Protein AF-X1HCE8-F1 (afdb_monomer_lite)

Secondary structure (DSSP, 8-state):
--TTPPPSEEEE--S---TTTS-HHHHHHB---S-TTHHHHSSSPPP-EEEE-S----HHHHHHHHHHHHHHTT---SS-HHHHHHHHHHHHHHHHHHHHTS---SS-SS--PPTT------

pLDDT: mean 83.33, std 13.81, range [39.16, 98.44]

InterPro domains:
  IPR004104 Gfo/Idh/MocA-like oxidoreductase, C-terminal [PF02894] (58-106)

Organism: NCBI:txid412755

Sequence (122 aa):
TTPFQTAPLAVFTDKDYNAEDLPRIIRDYRYPQLFWAEDLVNRPVSKRWVPIYPPRESNYARMIKHFVGCILEDKEPRVTGEDGAKAVEVMCAVFKSMETGGWVDLPLKEEVVPPYYEPQGR

Structure (mmCIF, N/CA/C/O backbone):
data_AF-X1HCE8-F1
#
_entry.id   AF-X1HCE8-F1
#
loop_
_atom_site.group_PDB
_atom_site.id
_atom_site.type_symbol
_atom_site.label_atom_id
_atom_site.label_alt_id
_atom_site.label_comp_id
_atom_site.label_asym_id
_atom_site.label_entity_id
_atom_site.label_seq_id
_atom_site.pdbx_PDB_ins_code
_atom_site.Cartn_x
_atom_site.Cartn_y
_atom_site.Cartn_z
_atom_site.occupancy
_atom_site.B_iso_or_equiv
_atom_site.auth_seq_id
_atom_site.auth_comp_id
_atom_site.auth_asym_id
_atom_site.auth_atom_id
_atom_site.pdbx_PDB_model_num
ATOM 1 N N . THR A 1 1 ? 15.832 -2.860 0.629 1.00 45.16 1 THR A N 1
ATOM 2 C CA . THR A 1 1 ? 16.750 -1.753 0.286 1.00 45.16 1 THR A CA 1
ATOM 3 C C . THR A 1 1 ? 16.163 -0.471 0.832 1.00 45.16 1 THR A C 1
ATOM 5 O O . THR A 1 1 ? 15.054 -0.126 0.439 1.00 45.16 1 THR A O 1
ATOM 8 N N . THR A 1 2 ? 16.814 0.157 1.808 1.00 39.16 2 THR A N 1
ATOM 9 C CA . THR A 1 2 ? 16.287 1.332 2.525 1.00 39.16 2 THR A CA 1
ATOM 10 C C . THR A 1 2 ? 16.431 2.610 1.679 1.00 39.16 2 THR A C 1
ATOM 12 O O . THR A 1 2 ? 17.251 2.645 0.756 1.00 39.16 2 THR A O 1
ATOM 15 N N . PRO A 1 3 ? 15.637 3.663 1.947 1.00 47.31 3 PRO A N 1
ATOM 16 C CA . PRO A 1 3 ? 15.737 4.944 1.237 1.00 47.31 3 PRO A CA 1
ATOM 17 C C . PRO A 1 3 ? 17.022 5.734 1.550 1.00 47.31 3 PRO A C 1
ATOM 19 O O . PRO A 1 3 ? 17.333 6.677 0.835 1.00 47.31 3 PRO A O 1
ATOM 22 N N . PHE A 1 4 ? 17.793 5.330 2.566 1.00 54.59 4 PHE A N 1
ATOM 23 C CA . PHE A 1 4 ? 19.035 5.993 2.994 1.00 54.59 4 PHE A CA 1
ATOM 24 C C . PHE A 1 4 ? 20.310 5.388 2.395 1.00 54.59 4 PHE A C 1
ATOM 26 O O . PHE A 1 4 ? 21.416 5.724 2.810 1.00 54.59 4 PHE A O 1
ATOM 33 N N . GLN A 1 5 ? 20.181 4.458 1.450 1.00 63.84 5 GLN A N 1
ATOM 34 C CA . GLN A 1 5 ? 21.347 3.859 0.819 1.00 63.84 5 GLN A CA 1
ATOM 35 C C . GLN A 1 5 ? 22.016 4.873 -0.120 1.00 63.84 5 GLN A C 1
ATOM 37 O O . GLN A 1 5 ? 21.353 5.472 -0.973 1.00 63.84 5 GLN A O 1
ATOM 42 N N . THR A 1 6 ? 23.329 5.057 0.025 1.00 62.12 6 THR A N 1
ATOM 43 C CA . THR A 1 6 ? 24.131 5.890 -0.877 1.00 62.12 6 THR A CA 1
ATOM 44 C C . THR A 1 6 ? 24.023 5.360 -2.307 1.00 62.12 6 THR A C 1
ATOM 46 O O . THR A 1 6 ? 24.058 4.149 -2.543 1.00 62.12 6 THR A O 1
ATOM 49 N N . ALA A 1 7 ? 23.841 6.263 -3.274 1.00 67.06 7 ALA A N 1
ATOM 50 C CA . ALA A 1 7 ? 23.871 5.886 -4.680 1.00 67.06 7 ALA A CA 1
ATOM 51 C C . ALA A 1 7 ? 25.314 5.488 -5.040 1.00 67.06 7 ALA A C 1
ATOM 53 O O . ALA A 1 7 ? 26.214 6.308 -4.861 1.00 67.06 7 ALA A O 1
ATOM 54 N N . PRO A 1 8 ? 25.565 4.264 -5.534 1.00 71.62 8 PRO A N 1
ATOM 55 C CA . PRO A 1 8 ? 26.919 3.831 -5.880 1.00 71.62 8 PRO A CA 1
ATOM 56 C C . PRO A 1 8 ? 27.478 4.567 -7.109 1.00 71.62 8 PRO A C 1
ATOM 58 O O . PRO A 1 8 ? 28.684 4.549 -7.334 1.00 71.62 8 PRO A O 1
ATOM 61 N N . LEU A 1 9 ? 26.608 5.194 -7.911 1.00 80.31 9 LEU A N 1
ATOM 62 C CA . LEU A 1 9 ? 26.947 5.888 -9.149 1.00 80.31 9 LEU A CA 1
ATOM 63 C C . LEU A 1 9 ? 25.957 7.033 -9.407 1.00 80.31 9 LEU A C 1
ATOM 65 O O . LEU A 1 9 ? 24.759 6.885 -9.162 1.00 80.31 9 LEU A O 1
ATOM 69 N N . ALA A 1 10 ? 26.441 8.143 -9.963 1.00 85.69 10 ALA A N 1
ATOM 70 C CA . ALA A 1 10 ? 25.609 9.209 -10.511 1.00 85.69 10 ALA A CA 1
ATOM 71 C C . ALA A 1 10 ? 26.096 9.594 -11.914 1.00 85.69 10 ALA A C 1
ATOM 73 O O . ALA A 1 10 ? 27.299 9.624 -12.170 1.00 85.69 10 ALA A O 1
ATOM 74 N N . VAL A 1 11 ? 25.159 9.885 -12.816 1.00 85.44 11 VAL A N 1
ATOM 75 C CA . VAL A 1 11 ? 25.440 10.287 -14.203 1.00 85.44 11 VAL A CA 1
ATOM 76 C C . VAL A 1 11 ? 24.829 11.658 -14.453 1.00 85.44 11 VAL A C 1
ATOM 78 O O . VAL A 1 11 ? 23.671 11.882 -14.114 1.00 85.44 11 VAL A O 1
ATOM 81 N N . PHE A 1 12 ? 25.588 12.574 -15.049 1.00 86.69 12 PHE A N 1
ATOM 82 C CA . PHE A 1 12 ? 25.063 13.873 -15.463 1.00 86.69 12 PHE A CA 1
ATOM 83 C C . PHE A 1 12 ? 24.475 13.794 -16.877 1.00 86.69 12 PHE A C 1
ATOM 85 O O . PHE A 1 12 ? 25.141 13.328 -17.804 1.00 86.69 12 PHE A O 1
ATOM 92 N N . THR A 1 13 ? 23.234 14.248 -17.055 1.00 84.31 13 THR A N 1
ATOM 93 C CA . THR A 1 13 ? 22.576 14.304 -18.369 1.00 84.31 13 THR A CA 1
ATOM 94 C C . THR A 1 13 ? 22.635 15.717 -18.941 1.00 84.31 13 THR A C 1
ATOM 96 O O . THR A 1 13 ? 21.830 16.565 -18.571 1.00 84.31 13 THR A O 1
ATOM 99 N N . ASP A 1 14 ? 23.568 15.964 -19.861 1.00 87.19 14 ASP A N 1
ATOM 100 C CA . ASP A 1 14 ? 23.731 17.282 -20.503 1.00 87.19 14 ASP A CA 1
ATOM 101 C C . ASP A 1 14 ? 22.937 17.441 -21.815 1.00 87.19 14 ASP A C 1
ATOM 103 O O . ASP A 1 14 ? 22.777 18.537 -22.351 1.00 87.19 14 ASP A O 1
ATOM 107 N N . LYS A 1 15 ? 22.411 16.335 -22.349 1.00 86.75 15 LYS A N 1
ATOM 108 C CA . LYS A 1 15 ? 21.614 16.340 -23.579 1.00 86.75 15 LYS A CA 1
ATOM 109 C C . LYS A 1 15 ? 20.138 16.564 -23.278 1.00 86.75 15 LYS A C 1
ATOM 111 O O . LYS A 1 15 ? 19.645 16.163 -22.225 1.00 86.75 15 LYS A O 1
ATOM 116 N N . ASP A 1 16 ? 19.446 17.142 -24.250 1.00 89.25 16 ASP A N 1
ATOM 117 C CA . ASP A 1 16 ? 18.006 17.358 -24.192 1.00 89.25 16 ASP A CA 1
ATOM 118 C C . ASP A 1 16 ? 17.292 16.036 -24.505 1.00 89.25 16 ASP A C 1
ATOM 120 O O . ASP A 1 16 ? 17.143 15.649 -25.663 1.00 89.25 16 ASP A O 1
ATOM 124 N N . TYR A 1 17 ? 16.909 15.308 -23.456 1.00 85.44 17 TYR A N 1
ATOM 125 C CA . TYR A 1 17 ? 16.118 14.080 -23.560 1.00 85.44 17 TYR A CA 1
ATOM 126 C C . TYR A 1 17 ? 14.652 14.357 -23.223 1.00 85.44 17 TYR A C 1
ATOM 128 O O . TYR A 1 17 ? 14.362 15.149 -22.328 1.00 85.44 17 TYR A O 1
ATOM 136 N N . ASN A 1 18 ? 13.723 13.650 -23.866 1.00 85.62 18 ASN A N 1
ATOM 137 C CA . ASN A 1 18 ? 12.390 13.438 -23.297 1.00 85.62 18 ASN A CA 1
ATOM 138 C C . ASN A 1 18 ? 12.393 12.176 -22.425 1.00 85.62 18 ASN A C 1
ATOM 140 O O . ASN A 1 18 ? 13.322 11.367 -22.493 1.00 85.62 18 ASN A O 1
ATOM 144 N N . ALA A 1 19 ? 11.357 11.987 -21.605 1.00 79.56 19 ALA A N 1
ATOM 145 C CA . ALA A 1 19 ? 11.251 10.829 -20.717 1.00 79.56 19 ALA A CA 1
ATOM 146 C C . ALA A 1 19 ? 11.320 9.488 -21.474 1.00 79.56 19 ALA A C 1
ATOM 148 O O . ALA A 1 19 ? 11.873 8.510 -20.964 1.00 79.56 19 ALA A O 1
ATOM 149 N N . GLU A 1 20 ? 10.785 9.455 -22.694 1.00 82.62 20 GLU A N 1
ATOM 150 C CA . GLU A 1 20 ? 10.738 8.291 -23.576 1.00 82.62 20 GLU A CA 1
ATOM 151 C C . GLU A 1 20 ? 12.102 7.995 -24.224 1.00 82.62 20 GLU A C 1
ATOM 153 O O . GLU A 1 20 ? 12.461 6.828 -24.400 1.00 82.62 20 GLU A O 1
ATOM 158 N N . ASP A 1 21 ? 12.877 9.048 -24.503 1.00 87.31 21 ASP A N 1
ATOM 159 C CA . ASP A 1 21 ? 14.168 9.003 -25.205 1.00 87.31 21 ASP A CA 1
ATOM 160 C C . ASP A 1 21 ? 15.363 8.768 -24.265 1.00 87.31 21 ASP A C 1
ATOM 162 O O . ASP A 1 21 ? 16.504 8.611 -24.711 1.00 87.31 21 ASP A O 1
ATOM 166 N N . LEU A 1 22 ? 15.127 8.760 -22.949 1.00 84.81 22 LEU A N 1
ATOM 167 C CA . LEU A 1 22 ? 16.177 8.541 -21.962 1.00 84.81 22 LEU A CA 1
ATOM 168 C C . LEU A 1 22 ? 16.860 7.179 -22.174 1.00 84.81 22 LEU A C 1
ATOM 170 O O . LEU A 1 22 ? 16.181 6.157 -22.333 1.00 84.81 22 LEU A O 1
ATOM 174 N N . PRO A 1 23 ? 18.205 7.115 -22.074 1.00 86.69 23 PRO A N 1
ATOM 175 C CA . PRO A 1 23 ? 18.916 5.847 -22.076 1.00 86.69 23 PRO A CA 1
ATOM 176 C C . PRO A 1 23 ? 18.318 4.899 -21.040 1.00 86.69 23 PRO A C 1
ATOM 178 O O . PRO A 1 23 ? 18.074 5.297 -19.899 1.00 86.69 23 PRO A O 1
ATOM 181 N N . ARG A 1 24 ? 18.124 3.631 -21.419 1.00 82.19 24 ARG A N 1
ATOM 182 C CA . ARG A 1 24 ? 17.441 2.624 -20.591 1.00 82.19 24 ARG A CA 1
ATOM 183 C C . ARG A 1 24 ? 17.958 2.574 -19.152 1.00 82.19 24 ARG A C 1
ATOM 185 O O . ARG A 1 24 ? 17.166 2.485 -18.224 1.00 82.19 24 ARG A O 1
ATOM 192 N N . ILE A 1 25 ? 19.276 2.670 -18.967 1.00 81.81 25 ILE A N 1
ATOM 193 C CA . ILE A 1 25 ? 19.880 2.687 -17.633 1.00 81.81 25 ILE A CA 1
ATOM 194 C C . ILE A 1 25 ? 19.397 3.879 -16.802 1.00 81.81 25 ILE A C 1
ATOM 196 O O . ILE A 1 25 ? 19.075 3.712 -15.643 1.00 81.81 25 ILE A O 1
ATOM 200 N N . ILE A 1 26 ? 19.262 5.069 -17.379 1.00 81.50 26 ILE A N 1
ATOM 201 C CA . ILE A 1 26 ? 18.779 6.246 -16.651 1.00 81.50 26 ILE A CA 1
ATOM 202 C C . ILE A 1 26 ? 17.276 6.123 -16.408 1.00 81.50 26 ILE A C 1
ATOM 204 O O . ILE A 1 26 ? 16.816 6.379 -15.302 1.00 81.50 26 ILE A O 1
ATOM 208 N N . ARG A 1 27 ? 16.511 5.676 -17.407 1.00 78.50 27 ARG A N 1
ATOM 209 C CA . ARG A 1 27 ? 15.056 5.517 -17.304 1.00 78.50 27 ARG A CA 1
ATOM 210 C C . ARG A 1 27 ? 14.642 4.498 -16.237 1.00 78.50 27 ARG A C 1
ATOM 212 O O . ARG A 1 27 ? 13.761 4.795 -15.438 1.00 78.50 27 ARG A O 1
ATOM 219 N N . ASP A 1 28 ? 15.285 3.331 -16.205 1.00 76.50 28 ASP A N 1
ATOM 220 C CA . ASP A 1 28 ? 14.869 2.204 -15.361 1.00 76.50 28 ASP A CA 1
ATOM 221 C C . ASP A 1 28 ? 15.502 2.253 -13.939 1.00 76.50 28 ASP A C 1
ATOM 223 O O . ASP A 1 28 ? 15.006 1.598 -13.022 1.00 76.50 28 ASP A O 1
ATOM 227 N N . TYR A 1 29 ? 16.593 3.015 -13.736 1.00 72.94 29 TYR A N 1
ATOM 228 C CA . TYR A 1 29 ? 17.417 2.996 -12.504 1.00 72.94 29 TYR A CA 1
ATOM 229 C C . TYR A 1 29 ? 17.466 4.349 -11.768 1.00 72.94 29 TYR A C 1
ATOM 231 O O . TYR A 1 29 ? 18.146 4.483 -10.746 1.00 72.94 29 TYR A O 1
ATOM 239 N N . ARG A 1 30 ? 16.756 5.368 -12.263 1.00 71.56 30 ARG A N 1
ATOM 240 C CA . ARG A 1 30 ? 16.621 6.670 -11.596 1.00 71.56 30 ARG A CA 1
ATOM 241 C C . ARG A 1 30 ? 15.709 6.581 -10.376 1.00 71.56 30 ARG A C 1
ATOM 243 O O . ARG A 1 30 ? 14.620 6.016 -10.439 1.00 71.56 30 ARG A O 1
ATOM 250 N N . TYR A 1 31 ? 16.112 7.213 -9.277 1.00 63.53 31 TYR A N 1
ATOM 251 C CA . TYR A 1 31 ? 15.170 7.521 -8.199 1.00 63.53 31 TYR A CA 1
ATOM 252 C C . TYR A 1 31 ? 14.376 8.783 -8.573 1.00 63.53 31 TYR A C 1
ATOM 254 O O . TYR A 1 31 ? 14.998 9.752 -9.023 1.00 63.53 31 TYR A O 1
ATOM 262 N N . PRO A 1 32 ? 13.042 8.819 -8.402 1.00 58.84 32 PRO A N 1
ATOM 263 C CA . PRO A 1 32 ? 12.284 10.055 -8.550 1.00 58.84 32 PRO A CA 1
ATOM 264 C C . PRO A 1 32 ? 12.732 11.026 -7.453 1.00 58.84 32 PRO A C 1
ATOM 266 O O . PRO A 1 32 ? 12.413 10.854 -6.279 1.00 58.84 32 PRO A O 1
ATOM 269 N N . GLN A 1 33 ? 13.557 11.999 -7.828 1.00 56.19 33 GLN A N 1
ATOM 270 C CA . GLN A 1 33 ? 13.974 13.082 -6.946 1.00 56.19 33 GLN A CA 1
ATOM 271 C C . GLN A 1 33 ? 13.093 14.278 -7.275 1.00 56.19 33 GLN A C 1
ATOM 273 O O . GLN A 1 33 ? 13.245 14.843 -8.361 1.00 56.19 33 GLN A O 1
ATOM 278 N N . LEU A 1 34 ? 12.198 14.570 -6.323 1.00 52.47 34 LEU A N 1
ATOM 279 C CA . LEU A 1 34 ? 11.010 15.425 -6.413 1.00 52.47 34 LEU A CA 1
ATOM 280 C C . LEU A 1 34 ? 9.914 14.823 -7.304 1.00 52.47 34 LEU A C 1
ATOM 282 O O . LEU A 1 34 ? 10.189 14.014 -8.184 1.00 52.47 34 LEU A O 1
ATOM 286 N N . PHE A 1 35 ? 8.666 15.094 -6.919 1.00 53.19 35 PHE A N 1
ATOM 287 C CA . PHE A 1 35 ? 7.408 14.521 -7.408 1.00 53.19 35 PHE A CA 1
ATOM 288 C C . PHE A 1 35 ? 7.527 13.734 -8.736 1.00 53.19 35 PHE A C 1
ATOM 290 O O . PHE A 1 35 ? 7.820 14.314 -9.773 1.00 53.19 35 PHE A O 1
ATOM 297 N N . TRP A 1 36 ? 7.211 12.431 -8.698 1.00 55.44 36 TRP A N 1
ATOM 298 C CA . TRP A 1 36 ? 6.844 11.480 -9.771 1.00 55.44 36 TRP A CA 1
ATOM 299 C C . TRP A 1 36 ? 6.339 11.996 -11.142 1.00 55.44 36 TRP A C 1
ATOM 301 O O . TRP A 1 36 ? 6.348 11.220 -12.095 1.00 55.44 36 TRP A O 1
ATOM 311 N N . ALA A 1 37 ? 5.936 13.259 -11.277 1.00 62.25 37 ALA A N 1
ATOM 312 C CA . ALA A 1 37 ? 5.475 13.872 -12.513 1.00 62.25 37 ALA A CA 1
ATOM 313 C C . ALA A 1 37 ? 6.445 14.898 -13.134 1.00 62.25 37 ALA A C 1
ATOM 315 O O . ALA A 1 37 ? 6.242 15.249 -14.288 1.00 62.25 37 ALA A O 1
ATOM 316 N N . GLU A 1 38 ? 7.491 15.383 -12.454 1.00 64.81 38 GLU A N 1
ATOM 317 C CA . GLU A 1 38 ? 8.310 16.494 -12.983 1.00 64.81 38 GLU A CA 1
ATOM 318 C C . GLU A 1 38 ? 8.952 16.183 -14.339 1.00 64.81 38 GLU A C 1
ATOM 320 O O . GLU A 1 38 ? 8.920 17.017 -15.239 1.00 64.81 38 GLU A O 1
ATOM 325 N N . ASP A 1 39 ? 9.490 14.979 -14.527 1.00 64.19 39 ASP A N 1
ATOM 326 C CA . ASP A 1 39 ? 10.098 14.589 -15.807 1.00 64.19 39 ASP A CA 1
ATOM 327 C C . ASP A 1 39 ? 9.068 14.129 -16.850 1.00 64.19 39 ASP A C 1
ATOM 329 O O . ASP A 1 39 ? 9.415 13.979 -18.015 1.00 64.19 39 ASP A O 1
ATOM 333 N N . LEU A 1 40 ? 7.816 13.884 -16.445 1.00 67.19 40 LEU A N 1
ATOM 334 C CA . LEU A 1 40 ? 6.705 13.643 -17.375 1.00 67.19 40 LEU A CA 1
ATOM 335 C C . LEU A 1 40 ? 6.103 14.965 -17.868 1.00 67.19 40 LEU A C 1
ATOM 337 O O . LEU A 1 40 ? 5.603 15.037 -18.989 1.00 67.19 40 LEU A O 1
ATOM 341 N N . VAL A 1 41 ? 6.158 15.998 -17.025 1.00 73.06 41 VAL A N 1
ATOM 342 C CA . VAL A 1 41 ? 5.625 17.338 -17.289 1.00 73.06 41 VAL A CA 1
ATOM 343 C C . VAL A 1 41 ? 6.626 18.184 -18.075 1.00 73.06 41 VAL A C 1
ATOM 345 O O . VAL A 1 41 ? 6.237 18.861 -19.024 1.00 73.06 41 V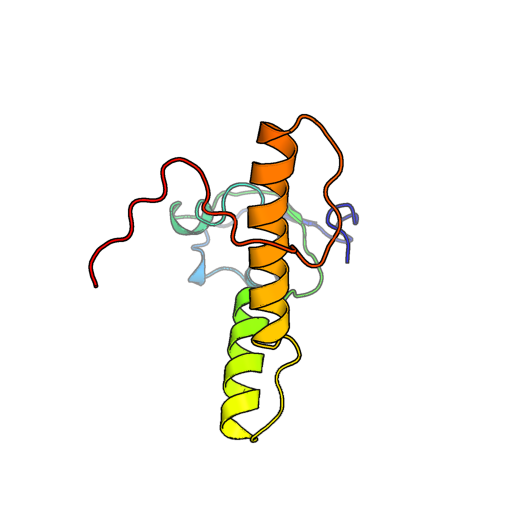AL A O 1
ATOM 348 N N . ASN A 1 42 ? 7.912 18.140 -17.717 1.00 76.31 42 ASN A N 1
ATOM 349 C CA . ASN A 1 42 ? 8.946 18.932 -18.380 1.00 76.31 42 ASN A CA 1
ATOM 350 C C . ASN A 1 42 ? 9.461 18.246 -19.649 1.00 76.31 42 ASN A C 1
ATOM 352 O O . ASN A 1 42 ? 9.844 17.076 -19.629 1.00 76.31 42 ASN A O 1
ATOM 356 N N . ARG A 1 43 ? 9.512 19.001 -20.751 1.00 82.56 43 ARG A N 1
ATOM 357 C CA . ARG A 1 43 ? 10.062 18.561 -22.040 1.00 82.56 43 ARG A CA 1
ATOM 358 C C . ARG A 1 43 ? 10.972 19.666 -22.606 1.00 82.56 43 ARG A C 1
ATOM 360 O O . ARG A 1 43 ? 10.440 20.718 -22.967 1.00 82.56 43 ARG A O 1
ATOM 367 N N . PRO A 1 44 ? 12.308 19.472 -22.680 1.00 84.81 44 PRO A N 1
ATOM 368 C CA . PRO A 1 44 ? 13.060 18.276 -22.276 1.00 84.81 44 PRO A CA 1
ATOM 369 C C . PRO A 1 44 ? 13.134 18.109 -20.748 1.00 84.81 44 PRO A C 1
ATOM 371 O O . PRO A 1 44 ? 12.882 19.046 -19.988 1.00 84.81 44 PRO A O 1
ATOM 374 N N . VAL A 1 45 ? 13.495 16.908 -20.293 1.00 85.31 45 VAL A N 1
ATOM 375 C CA . VAL A 1 45 ? 13.745 16.633 -18.870 1.00 85.31 45 VAL A CA 1
ATOM 376 C C . VAL A 1 45 ? 14.883 17.515 -18.352 1.00 85.31 45 VAL A C 1
ATOM 378 O O . VAL A 1 45 ? 15.797 17.884 -19.093 1.00 85.31 45 VAL A O 1
ATOM 381 N N . SER A 1 46 ? 14.849 17.856 -17.065 1.00 83.00 46 SER A N 1
ATOM 382 C CA . SER A 1 46 ? 15.852 18.744 -16.477 1.00 83.00 46 SER A CA 1
ATOM 383 C C . SER A 1 46 ? 17.255 18.126 -16.512 1.00 83.00 46 SER A C 1
ATOM 385 O O . SER A 1 46 ? 17.460 16.964 -16.151 1.00 83.00 46 SER A O 1
ATOM 387 N N . LYS A 1 47 ? 18.248 18.924 -16.923 1.00 87.00 47 LYS A N 1
ATOM 388 C CA . LYS A 1 47 ? 19.664 18.532 -16.890 1.00 87.00 47 LYS A CA 1
ATOM 389 C C . LYS A 1 47 ? 20.145 18.496 -15.447 1.00 87.00 47 LYS A C 1
ATOM 391 O O . LYS A 1 47 ? 20.109 19.513 -14.755 1.00 87.00 47 LYS A O 1
ATOM 396 N N . ARG A 1 48 ? 20.575 17.327 -14.974 1.00 80.62 48 ARG A N 1
ATOM 397 C CA . ARG A 1 48 ? 20.983 17.131 -13.577 1.00 80.62 48 ARG A CA 1
ATOM 398 C C . ARG A 1 48 ? 21.868 15.907 -13.394 1.00 80.62 48 ARG A C 1
ATOM 400 O O . ARG A 1 48 ? 21.980 15.055 -14.274 1.00 80.62 48 ARG A O 1
ATOM 407 N N . TRP A 1 49 ? 22.458 15.807 -12.206 1.00 84.25 49 TRP A N 1
ATOM 408 C CA . TRP A 1 49 ? 23.036 14.563 -11.712 1.00 84.25 49 TRP A CA 1
ATOM 409 C C . TRP A 1 49 ? 21.914 13.589 -11.354 1.00 84.25 49 TRP A C 1
ATOM 411 O O . TRP A 1 49 ? 21.098 13.865 -10.475 1.00 84.25 49 TRP A O 1
ATOM 421 N N . VAL A 1 50 ? 21.876 12.449 -12.037 1.00 82.06 50 VAL A N 1
ATOM 422 C CA . VAL A 1 50 ? 20.911 11.379 -11.792 1.00 82.06 50 VAL A CA 1
ATOM 423 C C . VAL A 1 50 ? 21.603 10.262 -11.013 1.00 82.06 50 VAL A C 1
ATOM 425 O O . VAL A 1 50 ? 22.486 9.600 -11.568 1.00 82.06 50 VAL A O 1
ATOM 428 N N . PRO A 1 51 ? 21.235 10.027 -9.741 1.00 81.19 51 PRO A N 1
ATOM 429 C CA . PRO A 1 51 ? 21.735 8.879 -9.003 1.00 81.19 51 PRO A CA 1
ATOM 430 C C . PRO A 1 51 ? 21.145 7.591 -9.589 1.00 81.19 51 PRO A C 1
ATOM 432 O O . PRO A 1 51 ? 19.934 7.487 -9.799 1.00 81.19 51 PRO A O 1
ATOM 435 N N . ILE A 1 52 ? 22.012 6.614 -9.838 1.00 79.00 52 ILE A N 1
ATOM 436 C CA . ILE A 1 52 ? 21.664 5.317 -10.413 1.00 79.00 52 ILE A CA 1
ATOM 437 C C . ILE A 1 52 ? 21.579 4.291 -9.285 1.00 79.00 52 ILE A C 1
ATOM 439 O O . ILE A 1 52 ? 22.560 4.012 -8.593 1.00 79.00 52 ILE A O 1
ATOM 443 N N . TYR A 1 53 ? 20.397 3.708 -9.115 1.00 72.25 53 TYR A N 1
ATOM 444 C CA . TYR A 1 53 ? 20.120 2.649 -8.148 1.00 72.25 53 TYR A CA 1
ATOM 445 C C . TYR A 1 53 ? 19.803 1.342 -8.869 1.00 72.25 53 TYR A C 1
ATOM 447 O O . TYR A 1 53 ? 19.184 1.396 -9.921 1.00 72.25 53 TYR A O 1
ATOM 455 N N . PRO A 1 54 ? 20.136 0.161 -8.314 1.00 69.75 54 PRO A N 1
ATOM 456 C CA . PRO A 1 54 ? 19.707 -1.118 -8.881 1.00 69.75 54 PRO A CA 1
ATOM 457 C C . PRO A 1 54 ? 18.213 -1.114 -9.237 1.00 69.75 54 PRO A C 1
ATOM 459 O O . PRO A 1 54 ? 17.432 -0.477 -8.519 1.00 69.75 54 PRO A O 1
ATOM 462 N N . PRO A 1 55 ? 17.816 -1.819 -10.311 1.00 68.12 55 PRO A N 1
ATOM 463 C CA . PRO A 1 55 ? 16.503 -1.651 -10.906 1.00 68.12 55 PRO A CA 1
ATOM 464 C C . PRO A 1 55 ? 15.448 -2.031 -9.874 1.00 68.12 55 PRO 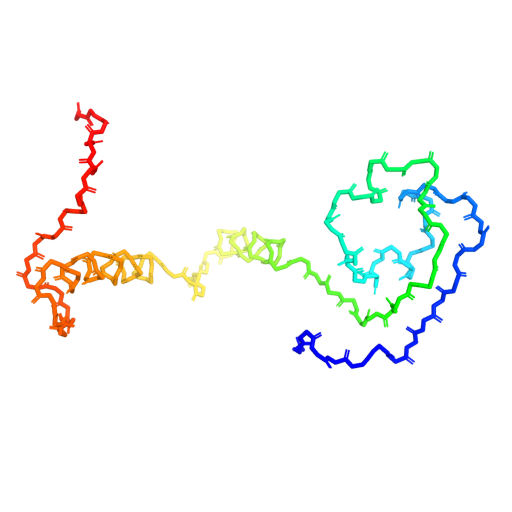A C 1
ATOM 466 O O . PRO A 1 55 ? 15.528 -3.084 -9.234 1.00 68.12 55 PRO A O 1
ATOM 469 N N . ARG A 1 56 ? 14.466 -1.151 -9.687 1.00 65.12 56 ARG A N 1
ATOM 470 C CA . ARG A 1 56 ? 13.334 -1.404 -8.799 1.00 65.12 56 ARG A CA 1
ATOM 471 C C . ARG A 1 56 ? 12.097 -1.544 -9.662 1.00 65.12 56 ARG A C 1
ATOM 473 O O . ARG A 1 56 ? 11.717 -0.619 -10.368 1.00 65.12 56 ARG A O 1
ATOM 480 N N . GLU A 1 57 ? 11.457 -2.700 -9.587 1.00 71.31 57 GLU A N 1
ATOM 481 C CA . GLU A 1 57 ? 10.086 -2.818 -10.066 1.00 71.31 57 GLU A CA 1
ATOM 482 C C . GLU A 1 57 ? 9.183 -1.968 -9.161 1.00 71.31 57 GLU A C 1
ATOM 484 O O . GLU A 1 57 ? 9.384 -1.915 -7.942 1.00 71.31 57 GLU A O 1
ATOM 489 N N . SER A 1 58 ? 8.192 -1.293 -9.747 1.00 76.38 58 SER A N 1
ATOM 490 C CA . SER A 1 58 ? 7.177 -0.585 -8.966 1.00 76.38 58 SER A CA 1
ATOM 491 C C . SER A 1 58 ? 6.512 -1.562 -7.996 1.00 76.38 58 SER A C 1
ATOM 493 O O . SER A 1 58 ? 6.036 -2.621 -8.404 1.00 76.38 58 SER A O 1
ATOM 495 N N . ASN A 1 59 ? 6.448 -1.202 -6.710 1.00 80.31 59 ASN A N 1
ATOM 496 C CA . ASN A 1 59 ? 5.771 -2.034 -5.713 1.00 80.31 59 ASN A CA 1
ATOM 497 C C . ASN A 1 59 ? 4.299 -2.269 -6.096 1.00 80.31 59 ASN A C 1
ATOM 499 O O . ASN A 1 59 ? 3.800 -3.373 -5.903 1.00 80.31 59 ASN A O 1
ATOM 503 N N . TYR A 1 60 ? 3.644 -1.273 -6.705 1.00 83.12 60 TYR A N 1
ATOM 504 C CA . TYR A 1 60 ? 2.278 -1.392 -7.218 1.00 83.12 60 TYR A CA 1
ATOM 505 C C . TYR A 1 60 ? 2.195 -2.348 -8.410 1.00 83.12 60 TYR A C 1
ATOM 507 O O . TYR A 1 60 ? 1.318 -3.205 -8.442 1.00 83.12 60 TYR A O 1
ATOM 515 N N . ALA A 1 61 ? 3.135 -2.263 -9.358 1.00 87.12 61 ALA A N 1
ATOM 516 C CA . ALA A 1 61 ? 3.175 -3.185 -10.494 1.00 87.12 61 ALA A CA 1
ATOM 517 C C . ALA A 1 61 ? 3.401 -4.631 -10.029 1.00 87.12 61 ALA A C 1
ATOM 519 O O . ALA A 1 61 ? 2.695 -5.537 -10.464 1.00 87.12 61 ALA A O 1
ATOM 520 N N . ARG A 1 62 ? 4.317 -4.839 -9.075 1.00 89.12 62 ARG A N 1
ATOM 521 C CA . ARG A 1 62 ? 4.573 -6.152 -8.474 1.00 89.12 62 ARG A CA 1
ATOM 522 C C . ARG A 1 62 ? 3.349 -6.691 -7.728 1.00 89.12 62 ARG A C 1
ATOM 524 O O . ARG A 1 62 ? 3.069 -7.883 -7.814 1.00 89.12 62 ARG A O 1
ATOM 531 N N . MET A 1 63 ? 2.617 -5.826 -7.025 1.00 92.81 63 MET A N 1
ATOM 532 C CA . MET A 1 63 ? 1.371 -6.178 -6.336 1.00 92.81 63 MET A CA 1
ATOM 533 C C . MET A 1 63 ? 0.284 -6.618 -7.325 1.00 92.81 63 MET A C 1
ATOM 535 O O . MET A 1 63 ? -0.302 -7.681 -7.145 1.00 92.81 63 MET A O 1
ATOM 539 N N . ILE A 1 64 ? 0.067 -5.859 -8.404 1.00 95.06 64 ILE A N 1
ATOM 540 C CA . ILE A 1 64 ? -0.903 -6.211 -9.453 1.00 95.06 64 ILE A CA 1
ATOM 541 C C . ILE A 1 64 ? -0.495 -7.511 -10.151 1.00 95.06 64 ILE A C 1
ATOM 543 O O . ILE A 1 64 ? -1.322 -8.401 -10.326 1.00 95.06 64 ILE A O 1
ATOM 547 N N . LYS A 1 65 ? 0.786 -7.665 -10.503 1.00 95.19 65 LYS A N 1
ATOM 548 C CA . LYS A 1 65 ? 1.309 -8.889 -11.124 1.00 95.19 65 LYS A CA 1
ATOM 549 C C . LYS A 1 65 ? 1.078 -10.114 -10.242 1.00 95.19 65 LYS A C 1
ATOM 551 O O . LYS A 1 65 ? 0.677 -11.157 -10.745 1.00 95.19 65 LYS A O 1
ATOM 556 N N . HIS A 1 66 ? 1.309 -9.984 -8.937 1.00 95.75 66 HIS A N 1
ATOM 557 C CA . HIS A 1 66 ? 1.015 -11.039 -7.976 1.00 95.75 66 HIS A CA 1
ATOM 558 C C . HIS A 1 66 ? -0.486 -11.356 -7.931 1.00 95.75 66 HIS A C 1
ATOM 560 O O . HIS A 1 66 ? -0.854 -12.520 -7.998 1.00 95.75 66 HIS A O 1
ATOM 566 N N . PHE A 1 67 ? -1.350 -10.342 -7.837 1.00 95.88 67 PHE A N 1
ATOM 567 C CA . PHE A 1 67 ? -2.806 -10.524 -7.834 1.00 95.88 67 PHE A CA 1
ATOM 568 C C . PHE A 1 67 ? -3.299 -11.277 -9.079 1.00 95.88 67 PHE A C 1
ATOM 570 O O . PHE A 1 67 ? -4.019 -12.264 -8.959 1.00 95.88 67 PHE A O 1
ATOM 577 N N . VAL A 1 68 ? -2.841 -10.870 -10.267 1.00 97.31 68 VAL A N 1
ATOM 578 C CA . VAL A 1 68 ? -3.155 -11.556 -11.529 1.00 97.31 68 VAL A CA 1
ATOM 579 C C . VAL A 1 68 ? -2.631 -12.994 -11.519 1.00 97.31 68 VAL A C 1
ATOM 581 O O . VAL A 1 68 ? -3.357 -13.903 -11.907 1.00 97.31 68 VAL A O 1
ATOM 584 N N . GLY A 1 69 ? -1.403 -13.217 -11.042 1.00 97.94 69 GLY A N 1
ATOM 585 C CA . GLY A 1 69 ? -0.829 -14.559 -10.911 1.00 97.94 69 GLY A CA 1
ATOM 586 C C . GLY A 1 69 ? -1.655 -15.474 -10.004 1.00 97.94 69 GLY A C 1
ATOM 587 O O . GLY A 1 69 ? -1.918 -16.611 -10.375 1.00 97.94 69 GLY A O 1
ATOM 588 N N . CYS A 1 70 ? -2.135 -14.969 -8.864 1.00 97.88 70 CYS A N 1
ATOM 589 C CA . CYS A 1 70 ? -3.022 -15.715 -7.968 1.00 97.88 70 CYS A CA 1
ATOM 590 C C . CYS A 1 70 ? -4.318 -16.159 -8.651 1.00 97.88 70 CYS A C 1
ATOM 592 O O . CYS A 1 70 ? -4.731 -17.295 -8.459 1.00 97.88 70 CYS A O 1
ATOM 594 N N . ILE A 1 71 ? -4.922 -15.299 -9.478 1.00 97.12 71 ILE A N 1
ATOM 595 C CA . ILE A 1 71 ? -6.139 -15.638 -10.231 1.00 97.12 71 ILE A CA 1
ATOM 596 C C . ILE A 1 71 ? -5.852 -16.698 -11.296 1.00 97.12 71 ILE A C 1
ATOM 598 O O . ILE A 1 71 ? -6.594 -17.666 -11.421 1.00 97.12 71 ILE A O 1
ATOM 602 N N . LEU A 1 72 ? -4.794 -16.505 -12.090 1.00 98.44 72 LEU A N 1
ATOM 603 C CA . LEU A 1 72 ? -4.479 -17.391 -13.214 1.00 98.44 72 LEU A CA 1
ATOM 604 C C . LEU A 1 72 ? -4.027 -18.782 -12.764 1.00 98.44 72 LEU A C 1
ATOM 606 O O . LEU A 1 72 ? -4.266 -19.760 -13.466 1.00 98.44 72 LEU A O 1
ATOM 610 N N . GLU A 1 73 ? -3.340 -18.855 -11.627 1.00 97.94 73 GLU A N 1
ATOM 611 C CA . GLU A 1 73 ? -2.723 -20.081 -11.117 1.00 97.94 73 GLU A CA 1
ATOM 612 C C . GLU A 1 73 ? -3.509 -20.705 -9.955 1.00 97.94 73 GLU A C 1
ATOM 614 O O . GLU A 1 73 ? -3.032 -21.678 -9.378 1.00 97.94 73 GLU A O 1
ATOM 619 N N . ASP A 1 74 ? -4.672 -20.143 -9.609 1.00 97.06 74 ASP A N 1
ATOM 620 C CA . ASP A 1 74 ? -5.507 -20.545 -8.468 1.00 97.06 74 ASP A CA 1
ATOM 621 C C . ASP A 1 74 ? -4.701 -20.666 -7.158 1.00 97.06 74 ASP A C 1
ATOM 623 O O . ASP A 1 74 ? -4.707 -21.678 -6.457 1.00 97.06 74 ASP A O 1
ATOM 627 N N . LYS A 1 75 ? -3.915 -19.622 -6.858 1.00 97.38 75 LYS A N 1
ATOM 628 C CA . LYS A 1 75 ? -3.048 -19.552 -5.671 1.00 97.38 75 LYS A CA 1
ATOM 629 C C . LYS A 1 75 ? -3.603 -18.595 -4.634 1.00 97.38 75 LYS A C 1
ATOM 631 O O . LYS A 1 75 ? -4.016 -17.482 -4.956 1.00 97.38 75 LYS A O 1
ATOM 636 N N . GLU A 1 76 ? -3.473 -18.975 -3.368 1.00 95.81 76 GLU A N 1
ATOM 637 C CA . GLU A 1 76 ? -3.803 -18.097 -2.251 1.00 95.81 76 GLU A CA 1
ATOM 638 C C . GLU A 1 76 ? -2.898 -16.851 -2.241 1.00 95.81 76 GLU A C 1
ATOM 640 O O . GLU A 1 76 ? -1.668 -16.967 -2.358 1.00 95.81 76 GLU A O 1
ATOM 645 N N . PRO A 1 77 ? -3.470 -15.637 -2.141 1.00 95.44 77 PRO A N 1
ATOM 646 C CA . PRO A 1 77 ? -2.674 -14.431 -2.145 1.00 95.44 77 PRO A CA 1
ATOM 647 C C . PRO A 1 77 ? -1.933 -14.234 -0.821 1.00 95.44 77 PRO A C 1
ATOM 649 O O . PRO A 1 77 ? -2.466 -14.471 0.254 1.00 95.44 77 PRO A O 1
ATOM 652 N N . ARG A 1 78 ? -0.710 -13.691 -0.889 1.00 93.25 78 ARG A N 1
ATOM 653 C CA . ARG A 1 78 ? 0.091 -13.338 0.299 1.00 93.25 78 ARG A CA 1
ATOM 654 C C . ARG A 1 78 ? -0.575 -12.339 1.249 1.00 93.25 78 ARG A C 1
ATOM 656 O O . ARG A 1 78 ? -0.152 -12.251 2.393 1.00 93.25 78 ARG A O 1
ATOM 663 N N . VAL A 1 79 ? -1.506 -11.536 0.739 1.00 93.19 79 VAL A N 1
ATOM 664 C CA . VAL A 1 79 ? -2.350 -10.630 1.522 1.00 93.19 79 VAL A CA 1
ATOM 665 C C . VAL A 1 79 ? -3.782 -11.052 1.247 1.00 93.19 79 VAL A C 1
ATOM 667 O O . VAL A 1 79 ? -4.221 -11.030 0.094 1.00 93.19 79 VAL A O 1
ATOM 670 N N . THR A 1 80 ? -4.469 -11.476 2.294 1.00 94.75 80 THR A N 1
ATOM 671 C CA . THR A 1 80 ? -5.812 -12.053 2.238 1.00 94.75 80 THR A CA 1
ATOM 672 C C . THR A 1 80 ? -6.876 -11.005 2.575 1.00 94.75 80 THR A C 1
ATOM 674 O O . THR A 1 80 ? -6.573 -9.879 2.975 1.00 94.75 80 THR A O 1
ATOM 677 N N . GLY A 1 81 ? -8.153 -11.377 2.445 1.00 93.06 81 GLY A N 1
ATOM 678 C CA . GLY A 1 81 ? -9.258 -10.537 2.920 1.00 93.06 81 GLY A CA 1
ATOM 679 C C . GLY A 1 81 ? -9.250 -10.332 4.442 1.00 93.06 81 GLY A C 1
ATOM 680 O O . GLY A 1 81 ? -9.654 -9.273 4.917 1.00 93.06 81 GLY A O 1
ATOM 681 N N . GLU A 1 82 ? -8.735 -11.303 5.204 1.00 95.69 82 GLU A N 1
ATOM 682 C CA . GLU A 1 82 ? -8.636 -11.223 6.666 1.00 95.69 82 GLU A CA 1
ATOM 683 C C . GLU A 1 82 ? -7.653 -10.131 7.107 1.00 95.69 82 GLU A C 1
ATOM 685 O O . GLU A 1 82 ? -7.928 -9.393 8.052 1.00 95.69 82 GLU A O 1
ATOM 690 N N . ASP A 1 83 ? -6.540 -9.966 6.386 1.00 96.31 83 ASP A N 1
ATOM 691 C CA . ASP A 1 83 ? -5.579 -8.887 6.642 1.00 96.31 83 ASP A CA 1
ATOM 692 C C . ASP A 1 83 ? -6.226 -7.506 6.457 1.00 96.31 83 ASP A C 1
ATOM 694 O O . ASP A 1 83 ? -5.993 -6.588 7.246 1.00 96.31 83 ASP A O 1
ATOM 698 N N . GLY A 1 84 ? -7.092 -7.372 5.444 1.00 95.25 84 GLY A N 1
ATOM 699 C CA . GLY A 1 84 ? -7.890 -6.168 5.218 1.00 95.25 84 GLY A CA 1
ATOM 700 C C . GLY A 1 84 ? -8.873 -5.894 6.358 1.00 95.25 84 GLY A C 1
ATOM 701 O O . GLY A 1 84 ? -8.945 -4.768 6.846 1.00 95.25 84 GLY A O 1
ATOM 702 N N . ALA A 1 85 ? -9.582 -6.922 6.832 1.00 94.69 85 ALA A N 1
ATOM 703 C CA . ALA A 1 85 ? -10.510 -6.799 7.957 1.00 94.69 85 ALA A CA 1
ATOM 704 C C . ALA A 1 85 ? -9.798 -6.383 9.257 1.00 94.69 85 ALA A C 1
ATOM 706 O O . ALA A 1 85 ? -10.252 -5.463 9.936 1.00 94.69 85 ALA A O 1
ATOM 707 N N . LYS A 1 86 ? -8.639 -6.983 9.561 1.00 95.88 86 LYS A N 1
ATOM 708 C CA . LYS A 1 86 ? -7.798 -6.606 10.713 1.00 95.88 86 LYS A CA 1
ATOM 709 C C . LYS A 1 86 ? -7.307 -5.162 10.618 1.00 95.88 86 LYS A C 1
ATOM 711 O O . LYS A 1 86 ? -7.301 -4.445 11.615 1.00 95.88 86 LYS A O 1
ATOM 716 N N . ALA A 1 87 ? 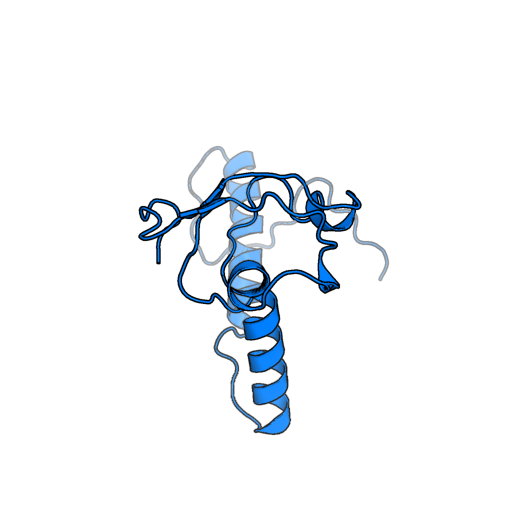-6.921 -4.706 9.425 1.00 96.56 87 ALA A N 1
ATOM 717 C CA . ALA A 1 87 ? -6.522 -3.314 9.224 1.00 96.56 87 ALA A CA 1
ATOM 718 C C . ALA A 1 87 ? -7.680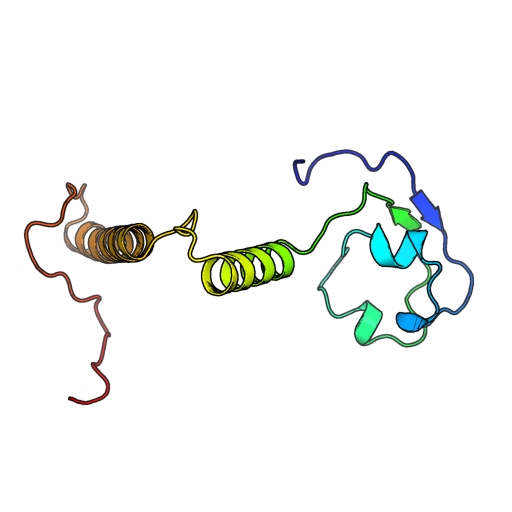 -2.340 9.507 1.00 96.56 87 ALA A C 1
ATOM 720 O O . ALA A 1 87 ? -7.470 -1.310 10.147 1.00 96.56 87 ALA A O 1
ATOM 721 N N . VAL A 1 88 ? -8.903 -2.679 9.082 1.00 94.62 88 VAL A N 1
ATOM 722 C CA . VAL A 1 88 ? -10.109 -1.889 9.383 1.00 94.62 88 VAL A CA 1
ATOM 723 C C . VAL A 1 88 ? -10.426 -1.889 10.877 1.00 94.62 88 VAL A C 1
ATOM 725 O O . VAL A 1 88 ? -10.686 -0.824 11.433 1.00 94.62 88 VAL A O 1
ATOM 728 N N . GLU A 1 89 ? -10.321 -3.035 11.549 1.00 96.12 89 GLU A N 1
ATOM 729 C CA . GLU A 1 89 ? -10.516 -3.137 12.999 1.00 96.12 89 GLU A CA 1
ATOM 730 C C . GLU A 1 89 ? -9.562 -2.212 13.772 1.00 96.12 89 GLU A C 1
ATOM 732 O O . GLU A 1 89 ? -9.991 -1.480 14.664 1.00 96.12 89 GLU A O 1
ATOM 737 N N . VAL A 1 90 ? -8.282 -2.171 13.386 1.00 96.56 90 VAL A N 1
ATOM 738 C CA . VAL A 1 90 ? -7.297 -1.253 13.979 1.00 96.56 90 VAL A CA 1
ATOM 739 C C . VAL A 1 90 ? -7.696 0.207 13.754 1.00 96.56 90 VAL A C 1
ATOM 741 O O . VAL A 1 90 ? -7.612 1.006 14.684 1.00 96.56 90 VAL A O 1
ATOM 744 N N . MET A 1 91 ? -8.158 0.572 12.552 1.00 95.12 91 MET A N 1
ATOM 745 C CA . MET A 1 91 ? -8.623 1.939 12.275 1.00 95.12 91 MET A CA 1
ATOM 746 C C . MET A 1 91 ? -9.808 2.326 13.169 1.00 95.12 91 MET A C 1
ATOM 748 O O . MET A 1 91 ? -9.806 3.408 13.753 1.00 95.12 91 MET A O 1
ATOM 752 N N . CYS A 1 92 ? -10.783 1.435 13.340 1.00 95.12 92 CYS A N 1
ATOM 753 C CA . CYS A 1 92 ? -11.900 1.627 14.265 1.00 95.12 92 CYS A CA 1
ATOM 754 C C . CYS A 1 92 ? -11.425 1.767 15.724 1.00 95.12 92 CYS A C 1
ATOM 756 O O . CYS A 1 92 ? -11.875 2.659 16.446 1.00 95.12 92 CYS A O 1
ATOM 758 N N . ALA A 1 93 ? -10.465 0.944 16.157 1.00 95.94 93 ALA A N 1
ATOM 759 C CA . ALA A 1 93 ? -9.902 1.004 17.504 1.00 95.94 93 ALA A CA 1
ATOM 760 C C . ALA A 1 93 ? -9.178 2.330 17.792 1.00 95.94 93 ALA A C 1
ATOM 762 O O . ALA A 1 93 ? -9.226 2.813 18.924 1.00 95.94 93 ALA A O 1
ATOM 763 N N . VAL A 1 94 ? -8.558 2.955 16.783 1.00 95.69 94 VAL A N 1
ATOM 764 C CA . VAL A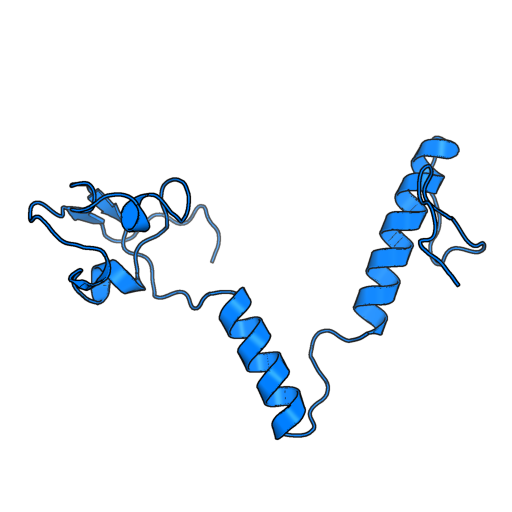 1 94 ? -7.953 4.293 16.914 1.00 95.69 94 VAL A CA 1
ATOM 765 C C . VAL A 1 94 ? -9.010 5.333 17.283 1.00 95.69 94 VAL A C 1
ATOM 767 O O . VAL A 1 94 ? -8.794 6.095 18.222 1.00 95.69 94 VAL A O 1
ATOM 770 N N . PHE A 1 95 ? -10.170 5.336 16.620 1.00 94.62 95 PHE A N 1
ATOM 771 C CA . PHE A 1 95 ? -11.255 6.262 16.969 1.00 94.62 95 PHE A CA 1
ATOM 772 C C . PHE A 1 95 ? -11.766 6.027 18.391 1.00 94.62 95 PHE A C 1
ATOM 774 O O . PHE A 1 95 ? -11.856 6.971 19.172 1.00 94.62 95 PHE A O 1
ATOM 781 N N . LYS A 1 96 ? -11.975 4.766 18.781 1.00 94.75 96 LYS A N 1
ATOM 782 C CA . LYS A 1 96 ? -12.354 4.424 20.160 1.00 94.75 96 LYS A CA 1
ATOM 783 C C . LYS A 1 96 ? -11.303 4.860 21.189 1.00 94.75 96 LYS A C 1
ATOM 785 O O . LYS A 1 96 ? -11.642 5.318 22.280 1.00 94.75 96 LYS A O 1
ATOM 790 N N . SER A 1 97 ? -10.019 4.735 20.860 1.00 96.31 97 SER A N 1
ATOM 791 C CA . SER A 1 97 ? -8.923 5.194 21.719 1.00 96.31 97 SER A CA 1
ATOM 792 C C . SER A 1 97 ? -8.955 6.713 21.891 1.00 96.31 97 SER A C 1
ATOM 794 O O . SER A 1 97 ? -8.808 7.204 23.009 1.00 96.31 97 SER A O 1
ATOM 796 N N . MET A 1 98 ? -9.228 7.457 20.815 1.00 94.44 98 MET A N 1
ATOM 797 C CA . MET A 1 98 ? -9.384 8.913 20.860 1.00 94.44 98 MET A CA 1
ATOM 798 C C . MET A 1 98 ? -10.588 9.344 21.708 1.00 94.44 98 MET A C 1
ATOM 800 O O . MET A 1 98 ? -10.474 10.300 22.470 1.00 94.44 98 MET A O 1
ATOM 804 N N . GLU A 1 99 ? -11.714 8.636 21.609 1.00 91.75 99 GLU A N 1
ATOM 805 C CA . GLU A 1 99 ? -12.932 8.919 22.385 1.00 91.75 99 GLU A CA 1
ATOM 806 C C . GLU A 1 99 ? -12.766 8.624 23.880 1.00 91.75 99 GLU A C 1
ATOM 808 O O . GLU A 1 99 ? -13.235 9.383 24.726 1.00 91.75 99 GLU A O 1
ATOM 813 N N . THR A 1 100 ? -12.085 7.527 24.214 1.00 93.81 100 THR A N 1
ATOM 814 C CA . THR A 1 100 ? -11.892 7.084 25.606 1.00 93.81 100 THR A CA 1
ATOM 815 C C . THR A 1 100 ? -10.647 7.676 26.269 1.00 93.81 100 THR A C 1
ATOM 817 O O . THR A 1 100 ? -10.506 7.593 27.489 1.00 93.81 100 THR A O 1
ATOM 820 N N . GLY A 1 101 ? -9.736 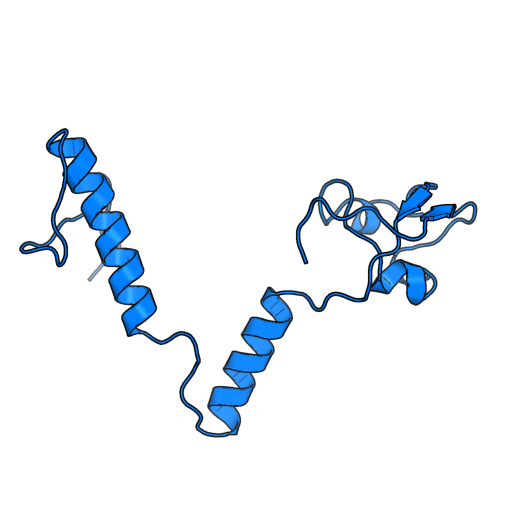8.264 25.488 1.00 96.19 101 GLY A N 1
ATOM 821 C CA . GLY A 1 101 ? -8.458 8.794 25.967 1.00 96.19 101 GLY A CA 1
ATOM 822 C C . GLY A 1 101 ? -7.505 7.713 26.487 1.00 96.19 101 GLY A C 1
ATOM 823 O O . GLY A 1 101 ? -6.666 8.000 27.343 1.00 96.19 101 GLY A O 1
ATOM 824 N N . GLY A 1 102 ? -7.646 6.469 26.021 1.00 95.38 102 GLY A N 1
ATOM 825 C CA . GLY A 1 102 ? -6.957 5.316 26.598 1.00 95.38 102 GLY A CA 1
ATOM 826 C C . GLY A 1 102 ? -6.632 4.202 25.608 1.00 95.38 102 GLY A C 1
ATOM 827 O O . GLY A 1 102 ? -6.927 4.272 24.415 1.00 95.38 102 GLY A O 1
ATOM 828 N N . TRP A 1 103 ? -5.985 3.161 26.130 1.00 96.31 103 TRP A N 1
ATOM 829 C CA . TRP A 1 103 ? -5.658 1.945 25.388 1.00 96.31 103 TRP A CA 1
ATOM 830 C C . TRP A 1 103 ? -6.926 1.152 25.051 1.00 96.31 103 TRP A C 1
ATOM 832 O O . TRP A 1 103 ? -7.852 1.083 25.857 1.00 96.31 103 TRP A O 1
ATOM 842 N N . VAL A 1 104 ? -6.946 0.531 23.871 1.00 96.31 104 VAL A N 1
ATOM 843 C CA . VAL A 1 104 ? -8.046 -0.318 23.398 1.00 96.31 104 VAL A CA 1
ATOM 844 C C . VAL A 1 104 ? -7.495 -1.704 23.087 1.00 96.31 104 VAL A C 1
ATOM 846 O O . VAL A 1 104 ? -6.534 -1.832 22.330 1.00 96.31 104 VAL A O 1
ATOM 849 N N . ASP A 1 105 ? -8.111 -2.733 23.665 1.00 96.25 105 ASP A N 1
ATOM 850 C CA . ASP A 1 105 ? -7.765 -4.128 23.391 1.00 96.25 105 ASP A CA 1
ATOM 851 C C . ASP A 1 105 ? -8.365 -4.602 22.061 1.00 96.25 105 ASP A C 1
ATOM 853 O O . ASP A 1 105 ? -9.502 -4.261 21.719 1.00 96.25 105 ASP A O 1
ATOM 857 N N . LEU A 1 106 ? -7.608 -5.441 21.350 1.00 95.38 106 LEU A N 1
ATOM 858 C CA . LEU A 1 106 ? -8.055 -6.166 20.161 1.00 95.38 106 LEU A CA 1
ATOM 859 C C . LEU A 1 106 ? -8.233 -7.666 20.479 1.00 95.38 106 LEU A C 1
ATOM 861 O O . LEU A 1 106 ? -7.467 -8.202 21.287 1.00 95.38 106 LEU A O 1
ATOM 865 N N . PRO A 1 107 ? -9.186 -8.371 19.838 1.00 95.38 107 PRO A N 1
ATOM 866 C CA . PRO A 1 107 ? -10.169 -7.851 18.882 1.00 95.38 107 PRO A CA 1
ATOM 867 C C . PRO A 1 107 ? -11.222 -6.958 19.553 1.00 95.38 107 PRO A C 1
ATOM 869 O O . PRO A 1 107 ? -11.476 -7.065 20.759 1.00 95.38 107 PRO A O 1
ATOM 872 N N . LEU A 1 108 ? -11.840 -6.072 18.773 1.00 94.50 108 LEU A N 1
ATOM 873 C CA . LEU A 1 108 ? -12.892 -5.190 19.269 1.00 94.50 108 LEU A CA 1
ATOM 874 C C . LEU A 1 108 ? -14.106 -6.017 19.708 1.00 94.50 108 LEU A C 1
ATOM 876 O O . LEU A 1 108 ? -14.600 -6.884 18.993 1.00 94.50 108 LEU A O 1
ATOM 880 N N . LYS A 1 109 ? -14.606 -5.729 20.912 1.00 93.50 109 LYS A N 1
ATOM 881 C CA . LYS A 1 109 ? -15.774 -6.418 21.492 1.00 93.50 109 LYS A CA 1
ATOM 882 C C . LYS A 1 109 ? -17.113 -5.830 21.045 1.00 93.50 109 LYS A C 1
ATOM 884 O O . LYS A 1 109 ? -18.154 -6.408 21.336 1.00 93.50 109 LYS A O 1
ATOM 889 N N . GLU A 1 110 ? -17.084 -4.676 20.393 1.00 90.94 110 GLU A N 1
ATOM 890 C CA . GLU A 1 110 ? -18.260 -3.948 19.931 1.00 90.94 110 GLU A CA 1
ATOM 891 C C . GLU A 1 110 ? -17.972 -3.283 18.587 1.00 90.94 110 GLU A C 1
ATOM 893 O O . GLU A 1 110 ? -16.814 -3.037 18.239 1.00 90.94 110 GLU A O 1
ATOM 898 N N . GLU A 1 111 ? -19.034 -2.992 17.842 1.00 89.81 111 GLU A N 1
ATOM 899 C CA . GLU A 1 111 ? -18.939 -2.252 16.592 1.00 89.81 111 GLU A CA 1
ATOM 900 C C . GLU A 1 111 ? -18.613 -0.785 16.884 1.00 89.81 111 GLU A C 1
ATOM 902 O O . GLU A 1 111 ? -19.319 -0.113 17.636 1.00 89.81 111 GLU A O 1
ATOM 907 N N . VAL A 1 112 ? -17.534 -0.290 16.279 1.00 91.88 112 VAL A N 1
ATOM 908 C CA . VAL A 1 112 ? -17.125 1.112 16.374 1.00 91.88 112 VAL A CA 1
ATOM 909 C C . VAL A 1 112 ? -17.259 1.731 14.993 1.00 91.88 112 VAL A C 1
ATOM 911 O O . VAL A 1 112 ? -16.511 1.391 14.073 1.00 91.88 112 VAL A O 1
ATOM 914 N N . VAL A 1 113 ? -18.208 2.651 14.862 1.00 89.94 113 VAL A N 1
ATOM 915 C CA . VAL A 1 113 ? -18.408 3.440 13.647 1.00 89.94 113 VAL A CA 1
ATOM 916 C C . VAL A 1 113 ? -17.652 4.756 13.816 1.00 89.94 113 VAL A C 1
ATOM 918 O O . VAL A 1 113 ? -17.969 5.501 14.743 1.00 89.94 113 VAL A O 1
ATOM 921 N N . PRO A 1 114 ? -16.660 5.065 12.961 1.00 88.31 114 PRO A N 1
ATOM 922 C CA . PRO A 1 114 ? -15.945 6.331 13.037 1.00 88.31 114 PRO A CA 1
ATOM 923 C C . PRO A 1 114 ? -16.895 7.539 13.021 1.00 88.31 114 PRO A C 1
ATOM 925 O O . PRO A 1 114 ? -17.855 7.549 12.237 1.00 88.31 114 PRO A O 1
ATOM 928 N N . PRO A 1 115 ? -16.628 8.583 13.827 1.00 83.94 115 PRO A N 1
ATOM 929 C CA . PRO A 1 115 ? -17.410 9.808 13.779 1.00 83.94 115 PRO A CA 1
ATOM 930 C C . PRO A 1 115 ? -17.359 10.391 12.359 1.00 83.94 115 PRO A C 1
ATOM 932 O O . PRO A 1 115 ? -16.321 10.346 11.697 1.00 83.94 115 PRO A O 1
ATOM 935 N N . TYR A 1 116 ? -18.488 10.929 11.889 1.00 84.12 116 TYR A N 1
ATOM 936 C CA . TYR A 1 116 ? -18.676 11.498 10.541 1.00 84.12 116 TYR A CA 1
ATOM 937 C C . TYR A 1 116 ? -18.731 10.495 9.378 1.00 84.12 116 TYR A C 1
ATOM 939 O O . TYR A 1 116 ? -18.764 10.910 8.219 1.00 84.12 116 TYR A O 1
ATOM 947 N N . TYR A 1 117 ? -18.784 9.188 9.649 1.00 84.50 117 TYR A N 1
ATOM 948 C CA . TYR A 1 117 ? -19.160 8.224 8.619 1.00 84.50 117 TYR A CA 1
ATOM 949 C C . TYR A 1 117 ? -20.668 8.303 8.345 1.00 84.50 117 TYR A C 1
ATOM 951 O O . TYR A 1 117 ? -21.488 7.883 9.161 1.00 84.50 117 TYR A O 1
ATOM 959 N N . GLU A 1 118 ? -21.033 8.830 7.178 1.00 86.31 118 GLU A N 1
ATOM 960 C CA . GLU A 1 118 ? -22.399 8.770 6.663 1.00 86.31 118 GLU A CA 1
ATOM 961 C C . GLU A 1 118 ? -22.512 7.587 5.690 1.00 86.31 118 GLU A C 1
ATOM 963 O O . GLU A 1 118 ? -21.915 7.628 4.607 1.00 86.31 118 GLU A O 1
ATOM 968 N N . PRO A 1 119 ? -23.242 6.511 6.041 1.00 81.25 119 PRO A N 1
ATOM 969 C CA . PRO A 1 119 ? -23.433 5.394 5.129 1.00 81.25 119 PRO A CA 1
ATOM 970 C C . PRO A 1 119 ? -24.180 5.877 3.882 1.00 81.25 119 PRO A C 1
ATOM 972 O O . PRO A 1 119 ? -25.341 6.283 3.946 1.00 81.25 119 PRO A O 1
ATOM 975 N N . GLN A 1 120 ? -23.515 5.829 2.729 1.00 77.00 120 GLN A N 1
ATOM 976 C CA . GLN A 1 120 ? -24.144 6.142 1.450 1.00 77.00 120 GLN A CA 1
ATOM 977 C C . GLN A 1 120 ? -25.027 4.973 1.004 1.00 77.00 120 GLN A C 1
ATOM 979 O O . GLN A 1 120 ? -24.567 4.097 0.282 1.00 77.00 120 GLN A O 1
ATOM 984 N N . GLY A 1 121 ? -26.297 4.996 1.422 1.00 67.75 121 GLY A N 1
ATOM 985 C CA . GLY A 1 121 ? -27.371 4.152 0.886 1.00 67.75 121 GLY A CA 1
ATOM 986 C C . GLY A 1 121 ? -27.310 2.669 1.281 1.00 67.75 121 GLY A C 1
ATOM 987 O O . GLY A 1 121 ? -26.259 2.037 1.276 1.00 67.75 121 GLY A O 1
ATOM 988 N N . ARG A 1 122 ? -28.476 2.114 1.620 1.00 47.28 122 ARG A N 1
ATOM 989 C CA . ARG A 1 122 ? -28.746 0.671 1.656 1.00 47.28 122 ARG A CA 1
ATOM 990 C C . ARG A 1 122 ? -29.491 0.274 0.392 1.00 47.28 122 ARG A C 1
ATOM 992 O O . ARG A 1 122 ? -30.328 1.096 -0.045 1.00 47.28 122 ARG A O 1
#

Foldseek 3Di:
DDPPDDQPDKDWDPDQAQLVRDDPQLNQFFDPDPDPCQSVPDGRGDTDITRGHDGDDPPVVVQVVQVVCCVVVVHDGPQHVVNVVVVVQVVLQVQVCVVVVHHDDPPDPDDRDHPPDDPDDD

Radius of gyration: 22.53 Å; chains: 1; bounding box: 56×40×52 Å